Protein AF-A0A2N5PI22-F1 (afdb_monomer_lite)

Radius of gyration: 31.04 Å; chains: 1; bounding box: 51×63×86 Å

pLDDT: mean 74.06, std 16.03, range [37.84, 93.69]

Foldseek 3Di:
DDDDDDDDDPPPCQDPVNVVVCCVVPNQWDADPPPRDIDRLPDQADPPPRHGRPNDDDVPVVVVVVVVVVVVVVVVVVVVVVVVVVVVVVVVVVVVVVVVCVVVVD

Organism: Mediterraneibacter gnavus (NCBI:txid33038)

Secondary structure (DSSP, 8-state):
---------------HHHHHHHHHHTSSEEE-TTT--EEETT-SB-TTT-PBP---SHHHHHHHHHHHHHHHHHHHHHHHHHHHHHHHHHHHHHHHHHHHHHHH--

Sequence (106 aa):
MSNIGHEGNDGTTMTQEERNEYLLKYENFIHCARCKNLIHSSNKYCQYCGCPNEKETFDMEFHDLELMILDAEKEAKKSERLANFSLGFSMFVLLFKIFVELVIKK

Structure (mmCIF, N/CA/C/O backbone):
data_AF-A0A2N5PI22-F1
#
_entry.id   AF-A0A2N5PI22-F1
#
loop_
_atom_site.group_PDB
_atom_site.id
_atom_site.type_symbol
_atom_site.label_atom_id
_atom_site.label_alt_id
_atom_site.label_comp_id
_atom_site.label_asym_id
_atom_site.label_entity_id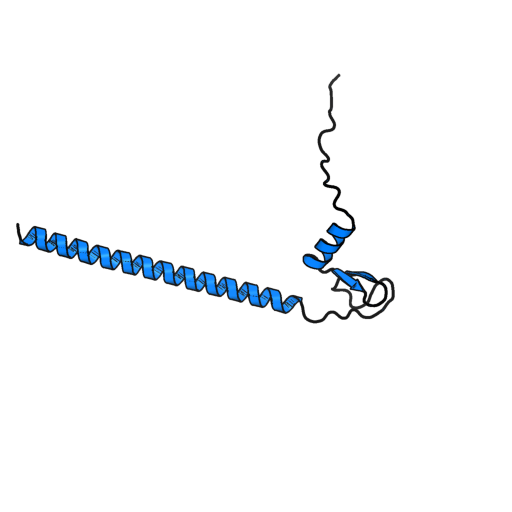
_atom_site.label_seq_id
_atom_site.pdbx_PDB_ins_code
_atom_site.Cartn_x
_atom_site.Cartn_y
_atom_site.Cartn_z
_atom_site.occupancy
_atom_site.B_iso_or_equiv
_atom_site.auth_seq_id
_atom_site.auth_comp_id
_atom_site.auth_asym_id
_atom_site.auth_atom_id
_atom_site.pdbx_PDB_model_num
ATOM 1 N N . MET A 1 1 ? 18.743 57.835 -9.589 1.00 38.38 1 MET A N 1
ATOM 2 C CA . MET A 1 1 ? 17.842 56.831 -10.196 1.00 38.38 1 MET A CA 1
ATOM 3 C C . MET A 1 1 ? 18.242 55.472 -9.657 1.00 38.38 1 MET A C 1
ATOM 5 O O . MET A 1 1 ? 19.429 55.237 -9.480 1.00 38.38 1 MET A O 1
ATOM 9 N N . SER A 1 2 ? 17.239 54.702 -9.252 1.00 39.56 2 SER A N 1
ATOM 10 C CA . SER A 1 2 ? 17.301 53.623 -8.266 1.00 39.56 2 SER A CA 1
ATOM 11 C C . SER A 1 2 ? 18.165 52.416 -8.631 1.00 39.56 2 SER A C 1
ATOM 13 O O . SER A 1 2 ? 18.242 52.014 -9.788 1.00 39.56 2 SER A O 1
ATOM 15 N N . ASN A 1 3 ? 18.729 51.824 -7.575 1.00 43.94 3 ASN A N 1
ATOM 16 C CA . ASN A 1 3 ? 19.253 50.464 -7.498 1.00 43.94 3 ASN A CA 1
ATOM 17 C C . ASN A 1 3 ? 18.228 49.435 -7.991 1.00 43.94 3 ASN A C 1
ATOM 19 O O . ASN A 1 3 ? 17.069 49.502 -7.585 1.00 43.94 3 ASN A O 1
ATOM 23 N N . ILE A 1 4 ? 18.681 48.435 -8.747 1.00 48.91 4 ILE A N 1
ATOM 24 C CA . ILE A 1 4 ? 18.036 47.119 -8.805 1.00 48.91 4 ILE A CA 1
ATOM 25 C C . ILE A 1 4 ? 19.157 46.090 -8.675 1.00 48.91 4 ILE A C 1
ATOM 27 O O . ILE A 1 4 ? 19.938 45.879 -9.601 1.00 48.91 4 ILE A O 1
ATOM 31 N N . GLY A 1 5 ? 19.275 45.531 -7.470 1.00 37.84 5 GLY A N 1
ATOM 32 C CA . GLY A 1 5 ? 20.083 44.351 -7.217 1.00 37.84 5 GLY A CA 1
ATOM 33 C C . GLY A 1 5 ? 19.483 43.159 -7.954 1.00 37.84 5 GLY A C 1
ATOM 34 O O . GLY A 1 5 ? 18.265 42.997 -7.997 1.00 37.84 5 GLY A O 1
ATOM 35 N N . HIS A 1 6 ? 20.347 42.344 -8.548 1.00 38.00 6 HIS A N 1
ATOM 36 C CA . HIS A 1 6 ? 19.957 41.037 -9.048 1.00 38.00 6 HIS A CA 1
ATOM 37 C C . HIS A 1 6 ? 20.137 40.046 -7.895 1.00 38.00 6 HIS A C 1
ATOM 39 O O . HIS A 1 6 ? 21.217 39.500 -7.684 1.00 38.00 6 HIS A O 1
ATOM 45 N N . GLU A 1 7 ? 19.085 39.898 -7.094 1.00 42.56 7 GLU A N 1
ATOM 46 C CA . GLU A 1 7 ? 18.936 38.776 -6.172 1.00 42.56 7 GLU A CA 1
ATOM 47 C C . GLU A 1 7 ? 18.647 37.492 -6.964 1.00 42.56 7 GLU A C 1
ATOM 49 O O . GLU A 1 7 ? 17.950 37.519 -7.980 1.00 42.56 7 GLU A O 1
ATOM 54 N N . GLY A 1 8 ? 19.185 36.380 -6.459 1.00 44.03 8 GLY A N 1
ATOM 55 C CA . GLY A 1 8 ? 18.610 35.045 -6.596 1.00 44.03 8 GLY A CA 1
ATOM 56 C C . GLY A 1 8 ? 18.806 34.337 -7.933 1.00 44.03 8 GLY A C 1
ATOM 57 O O . GLY A 1 8 ? 17.924 34.345 -8.786 1.00 44.03 8 GLY A O 1
ATOM 58 N N . ASN A 1 9 ? 19.890 33.574 -8.049 1.00 41.91 9 ASN A N 1
ATOM 59 C CA . ASN A 1 9 ? 19.757 32.229 -8.601 1.00 41.91 9 ASN A CA 1
ATOM 60 C C . ASN A 1 9 ? 20.753 31.311 -7.904 1.00 41.91 9 ASN A C 1
ATOM 62 O O . ASN A 1 9 ? 21.812 30.974 -8.436 1.00 41.91 9 ASN A O 1
ATOM 66 N N . ASP A 1 10 ? 20.368 30.897 -6.705 1.00 48.03 10 ASP A N 1
ATOM 67 C CA . ASP A 1 10 ? 20.945 29.777 -5.977 1.00 48.03 10 ASP A CA 1
ATOM 68 C C . ASP A 1 10 ? 20.457 28.493 -6.664 1.00 48.03 10 ASP A C 1
ATOM 70 O O . ASP A 1 10 ? 19.778 27.645 -6.088 1.00 48.03 10 ASP A O 1
ATOM 74 N N . GLY A 1 11 ? 20.740 28.376 -7.959 1.00 45.84 11 GLY A N 1
ATOM 75 C CA . GLY A 1 11 ? 20.590 27.137 -8.681 1.00 45.84 11 GLY A CA 1
ATOM 76 C C . GLY A 1 11 ? 21.670 26.226 -8.143 1.00 45.84 11 GLY A C 1
ATOM 77 O O . GLY A 1 11 ? 22.813 26.316 -8.578 1.00 45.84 11 GLY A O 1
ATOM 78 N N . THR A 1 12 ? 21.328 25.384 -7.168 1.00 52.31 12 THR A N 1
ATOM 79 C CA . THR A 1 12 ? 22.117 24.199 -6.842 1.00 52.31 12 THR A CA 1
ATOM 80 C C . THR A 1 12 ? 22.424 23.513 -8.167 1.00 52.31 12 THR A C 1
ATOM 82 O O . THR A 1 12 ? 21.527 22.967 -8.813 1.00 52.31 12 THR A O 1
ATOM 85 N N . THR A 1 13 ? 23.666 23.633 -8.635 1.00 54.00 13 THR A N 1
ATOM 86 C CA . THR A 1 13 ? 24.114 23.050 -9.896 1.00 54.00 13 THR A CA 1
ATOM 87 C C . THR A 1 13 ? 24.201 21.545 -9.683 1.00 54.00 13 THR A C 1
ATOM 89 O O . THR A 1 13 ? 25.274 21.010 -9.434 1.00 54.00 13 THR A O 1
ATOM 92 N N . MET A 1 14 ? 23.051 20.869 -9.708 1.00 57.75 14 MET A N 1
ATOM 93 C CA . MET A 1 14 ? 22.980 19.414 -9.695 1.00 57.75 14 MET A CA 1
ATOM 94 C C . MET A 1 14 ? 23.818 18.913 -10.863 1.00 57.75 14 MET A C 1
ATOM 96 O O . MET A 1 14 ? 23.625 19.341 -12.010 1.00 57.75 14 MET A O 1
ATOM 100 N N . THR A 1 15 ? 24.771 18.040 -10.568 1.00 66.94 15 THR A N 1
ATOM 101 C CA . THR A 1 15 ? 25.624 17.455 -11.594 1.00 66.94 15 THR A CA 1
ATOM 102 C C . THR A 1 15 ? 24.766 16.622 -12.550 1.00 66.94 15 THR A C 1
ATOM 104 O O . THR A 1 15 ? 23.677 16.144 -12.218 1.00 66.94 15 THR A O 1
ATOM 107 N N . GLN A 1 16 ? 25.223 16.469 -13.793 1.00 67.31 16 GLN A N 1
ATOM 108 C CA . GLN A 1 16 ? 24.480 15.707 -14.800 1.00 67.31 16 GLN A CA 1
ATOM 109 C C . GLN A 1 16 ? 24.283 14.240 -14.378 1.00 67.31 16 GLN A C 1
ATOM 111 O O . GLN A 1 16 ? 23.292 13.623 -14.759 1.00 67.31 16 GLN A O 1
ATOM 116 N N . GLU A 1 17 ? 25.184 13.714 -13.549 1.00 67.06 17 GLU A N 1
ATOM 117 C CA . GLU A 1 17 ? 25.120 12.373 -12.966 1.00 67.06 17 GLU A CA 1
ATOM 118 C C . GLU A 1 17 ? 23.999 12.256 -11.926 1.00 67.06 17 GLU A C 1
ATOM 120 O O . GLU A 1 17 ? 23.148 11.379 -12.061 1.00 67.06 17 GLU A O 1
ATOM 125 N N . GLU A 1 18 ? 23.904 13.194 -10.977 1.00 64.31 18 GLU A N 1
ATOM 126 C CA . GLU A 1 18 ? 22.836 13.208 -9.961 1.00 64.31 18 GLU A CA 1
ATOM 127 C C . GLU A 1 18 ? 21.444 13.381 -10.589 1.00 64.31 18 GLU A C 1
ATOM 129 O O . GLU A 1 18 ? 20.464 12.773 -10.151 1.00 64.31 18 GLU A O 1
ATOM 134 N N . ARG A 1 19 ? 21.344 14.175 -11.664 1.00 67.44 19 ARG A N 1
ATOM 135 C CA . ARG A 1 19 ? 20.097 14.308 -12.433 1.00 67.44 19 ARG A CA 1
ATOM 136 C C . ARG A 1 19 ? 19.701 12.988 -13.093 1.00 67.44 19 ARG A C 1
ATOM 138 O O . ARG A 1 19 ? 18.526 12.631 -13.072 1.00 67.44 19 ARG A O 1
ATOM 145 N N . ASN A 1 20 ? 20.656 12.280 -13.691 1.00 66.69 20 ASN A N 1
ATOM 146 C CA . ASN A 1 20 ? 20.389 11.005 -14.353 1.00 66.69 20 ASN A CA 1
ATOM 147 C C . ASN A 1 20 ? 19.974 9.933 -13.341 1.00 66.69 20 ASN A C 1
ATOM 149 O O . ASN A 1 20 ? 19.053 9.173 -13.617 1.00 66.69 20 ASN A O 1
ATOM 153 N N . GLU A 1 21 ? 20.592 9.909 -12.160 1.00 66.38 21 GLU A N 1
ATOM 154 C CA . GLU A 1 21 ? 20.219 8.991 -11.081 1.00 66.38 21 GLU A CA 1
ATOM 155 C C . GLU A 1 21 ? 18.790 9.250 -10.579 1.00 66.38 21 GLU A C 1
ATOM 157 O O . GLU A 1 21 ? 18.003 8.314 -10.429 1.00 66.38 21 GLU A O 1
ATOM 162 N N . TYR A 1 22 ? 18.406 10.518 -10.407 1.00 64.25 22 TYR A N 1
ATOM 163 C CA . TYR A 1 22 ? 17.034 10.882 -10.050 1.00 64.25 22 TYR A CA 1
ATOM 164 C C . TYR A 1 22 ? 16.025 10.492 -11.141 1.00 64.25 22 TYR A C 1
ATOM 166 O O . TYR A 1 22 ? 14.982 9.916 -10.835 1.00 64.25 22 TYR A O 1
ATOM 174 N N . LEU A 1 23 ? 16.343 10.744 -12.416 1.00 64.50 23 LEU A N 1
ATOM 175 C CA . LEU A 1 23 ? 15.482 10.385 -13.549 1.00 64.50 23 LEU A CA 1
ATOM 176 C C . LEU A 1 23 ? 15.338 8.873 -13.743 1.00 64.50 23 LEU A C 1
ATOM 178 O O . LEU A 1 23 ? 14.315 8.451 -14.257 1.00 64.50 23 LEU A O 1
ATOM 182 N N . LEU A 1 24 ? 16.325 8.069 -13.342 1.00 62.44 24 LEU A N 1
ATOM 183 C CA . LEU A 1 24 ? 16.225 6.603 -13.329 1.00 62.44 24 LEU A CA 1
ATOM 184 C C . LEU A 1 24 ? 15.376 6.083 -12.160 1.00 62.44 24 LEU A C 1
ATOM 186 O O . LEU A 1 24 ? 14.833 4.985 -12.240 1.00 62.44 24 LEU A O 1
ATOM 190 N N . LYS A 1 25 ? 15.308 6.842 -11.059 1.00 58.88 25 LYS A N 1
ATOM 191 C CA . LYS A 1 25 ? 14.677 6.422 -9.801 1.00 58.88 25 LYS A CA 1
ATOM 192 C C . LYS A 1 25 ? 13.238 6.915 -9.639 1.00 58.88 25 LYS A C 1
ATOM 194 O O . LYS A 1 25 ? 12.448 6.240 -8.988 1.00 58.88 25 LYS A O 1
ATOM 199 N N . TYR A 1 26 ? 12.908 8.078 -10.199 1.00 57.69 26 TYR A N 1
ATOM 200 C CA . TYR A 1 26 ? 11.612 8.742 -10.007 1.00 57.69 26 TYR A CA 1
ATOM 201 C C . TYR A 1 26 ? 10.876 9.055 -11.303 1.00 57.69 26 TYR A C 1
ATOM 203 O O . TYR A 1 26 ? 9.655 9.193 -11.286 1.00 57.69 26 TYR A O 1
ATOM 211 N N . GLU A 1 27 ? 11.586 9.142 -12.426 1.00 63.91 27 GLU A N 1
ATOM 212 C CA . GLU A 1 27 ? 10.948 9.281 -13.724 1.00 63.91 27 GLU A CA 1
ATOM 213 C C . GLU A 1 27 ? 11.088 7.995 -14.529 1.00 63.91 27 GLU A C 1
ATOM 215 O O . GLU A 1 27 ? 11.925 7.132 -14.292 1.00 63.91 27 GLU A O 1
ATOM 220 N N . ASN A 1 28 ? 10.197 7.828 -15.490 1.00 76.06 28 ASN A N 1
ATOM 221 C CA . ASN A 1 28 ? 10.107 6.633 -16.303 1.00 76.06 28 ASN A CA 1
ATOM 222 C C . ASN A 1 28 ? 11.235 6.594 -17.355 1.00 76.06 28 ASN A C 1
ATOM 224 O O . ASN A 1 28 ? 10.952 6.417 -18.535 1.00 76.06 28 ASN A O 1
ATOM 228 N N . PHE A 1 29 ? 12.502 6.773 -16.980 1.00 81.25 29 PHE A N 1
ATOM 229 C CA . PHE A 1 29 ? 13.658 6.706 -17.878 1.00 81.25 29 PHE A CA 1
ATOM 230 C C . PHE A 1 29 ? 14.539 5.505 -17.554 1.00 81.25 29 PHE A C 1
ATOM 232 O O . PHE A 1 29 ? 14.659 5.080 -16.415 1.00 81.25 29 PHE A O 1
ATOM 239 N N . ILE A 1 30 ? 15.154 4.941 -18.586 1.00 84.12 30 ILE A N 1
ATOM 240 C CA . ILE A 1 30 ? 16.048 3.788 -18.492 1.00 84.12 30 ILE A CA 1
ATOM 241 C C . ILE A 1 30 ? 17.226 3.967 -19.452 1.00 84.12 30 ILE A C 1
ATOM 243 O O . ILE A 1 30 ? 17.146 4.717 -20.428 1.00 84.12 30 ILE A O 1
ATOM 247 N N . HIS A 1 31 ? 18.309 3.228 -19.234 1.00 85.00 31 HIS A N 1
ATOM 248 C CA . HIS A 1 31 ? 19.400 3.159 -20.202 1.00 85.00 31 HIS A CA 1
ATOM 249 C C . HIS A 1 31 ? 19.148 2.071 -21.242 1.00 85.00 31 HIS A C 1
ATOM 251 O O . HIS A 1 31 ? 18.837 0.929 -20.912 1.00 85.00 31 HIS A O 1
ATOM 257 N N . CYS A 1 32 ? 19.359 2.397 -22.517 1.00 87.38 32 CYS A N 1
ATOM 258 C CA . CYS A 1 32 ? 19.348 1.390 -23.569 1.00 87.38 32 CYS A CA 1
ATOM 259 C C . CYS A 1 32 ? 20.444 0.342 -23.315 1.00 87.38 32 CYS A C 1
ATOM 261 O O . CYS A 1 32 ? 21.624 0.689 -23.226 1.00 87.38 32 CYS A O 1
ATOM 263 N N . ALA A 1 33 ? 20.079 -0.942 -23.289 1.00 85.00 33 ALA A N 1
ATOM 264 C CA . ALA A 1 33 ? 21.018 -2.041 -23.061 1.00 85.00 33 ALA A CA 1
ATOM 265 C C . ALA A 1 33 ? 22.216 -2.020 -24.0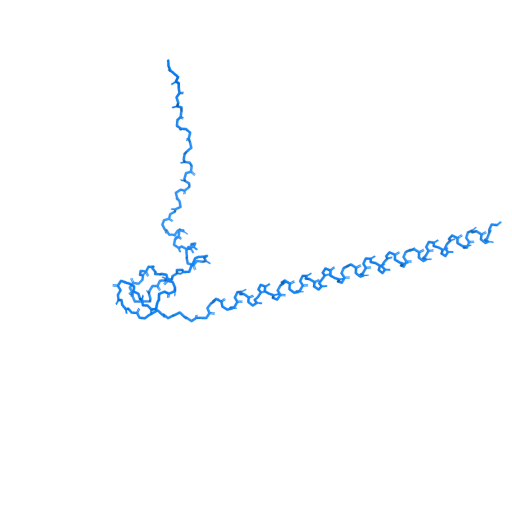31 1.00 85.00 33 ALA A C 1
ATOM 267 O O . ALA A 1 33 ? 23.349 -2.272 -23.606 1.00 85.00 33 ALA A O 1
ATOM 268 N N . ARG A 1 34 ? 21.977 -1.640 -25.298 1.00 89.00 34 ARG A N 1
ATOM 269 C CA . ARG A 1 34 ? 22.983 -1.603 -26.369 1.00 89.00 34 ARG A CA 1
ATOM 270 C C . ARG A 1 34 ? 23.834 -0.336 -26.374 1.00 89.00 34 ARG A C 1
ATOM 272 O O . ARG A 1 34 ? 25.052 -0.433 -26.314 1.00 89.00 34 ARG A O 1
ATOM 279 N N . CYS A 1 35 ? 23.217 0.839 -26.504 1.00 90.56 35 CYS A N 1
ATOM 280 C CA . CYS A 1 35 ? 23.956 2.088 -26.734 1.00 90.56 35 CYS A CA 1
ATOM 281 C C . CYS A 1 35 ? 24.132 2.950 -25.480 1.00 90.56 35 CYS A C 1
ATOM 283 O O . CYS A 1 35 ? 24.708 4.026 -25.573 1.00 90.56 35 CYS A O 1
ATOM 285 N N . LYS A 1 36 ? 23.604 2.511 -24.329 1.00 87.00 36 LYS A N 1
ATOM 286 C CA . LYS A 1 36 ? 23.675 3.186 -23.021 1.00 87.00 36 LYS A CA 1
ATOM 287 C C . LYS A 1 36 ? 23.070 4.593 -22.957 1.00 87.00 36 LYS A C 1
ATOM 289 O O . LYS A 1 36 ? 23.048 5.190 -21.886 1.00 87.00 36 LYS A O 1
ATOM 294 N N . ASN A 1 37 ? 22.494 5.097 -24.046 1.00 87.25 37 ASN A N 1
ATOM 295 C CA . ASN A 1 37 ? 21.749 6.353 -24.031 1.00 87.25 37 ASN A CA 1
ATOM 296 C C . ASN A 1 37 ? 20.497 6.236 -23.159 1.00 87.25 37 ASN A C 1
ATOM 298 O O . ASN A 1 37 ? 19.838 5.190 -23.144 1.00 87.25 37 ASN A O 1
ATOM 302 N N . LEU A 1 38 ? 20.179 7.327 -22.466 1.00 86.50 38 LEU A N 1
ATOM 303 C CA . LEU A 1 38 ? 18.972 7.463 -21.662 1.00 86.50 38 LEU A CA 1
ATOM 304 C C . LEU A 1 38 ? 17.754 7.571 -22.588 1.00 86.50 38 LEU A C 1
ATOM 306 O O . LEU A 1 38 ? 17.737 8.383 -23.512 1.00 86.50 38 LEU A O 1
ATOM 310 N N . ILE A 1 39 ? 16.746 6.736 -22.363 1.00 87.38 39 ILE A N 1
ATOM 311 C CA . ILE A 1 39 ? 15.496 6.709 -23.127 1.00 87.38 39 ILE A CA 1
ATOM 312 C C . ILE A 1 39 ? 14.311 6.619 -22.170 1.00 87.38 39 ILE A C 1
ATOM 314 O O . ILE A 1 39 ? 14.418 6.037 -21.095 1.00 87.38 39 ILE A O 1
ATOM 318 N N . HIS A 1 40 ? 13.155 7.156 -22.561 1.00 84.69 40 HIS A N 1
ATOM 319 C CA . HIS A 1 40 ? 11.940 6.960 -21.772 1.00 84.69 40 HIS A CA 1
ATOM 320 C C . HIS A 1 40 ? 11.481 5.502 -21.886 1.00 84.69 40 HIS A C 1
ATOM 322 O O . HIS A 1 40 ? 11.389 4.943 -22.981 1.00 84.69 40 HIS A O 1
ATOM 328 N N . SER A 1 41 ? 11.164 4.912 -20.745 1.00 80.38 41 SER A N 1
ATOM 329 C CA . SER A 1 41 ? 10.772 3.530 -20.532 1.00 80.38 41 SER A CA 1
ATOM 330 C C . SER A 1 41 ? 9.479 3.140 -21.279 1.00 80.38 41 SER A C 1
ATOM 332 O O . SER A 1 41 ? 9.303 1.972 -21.601 1.00 80.38 41 SER A O 1
ATOM 334 N N . SER A 1 42 ? 8.602 4.090 -21.635 1.00 80.88 42 SER A N 1
ATOM 335 C CA . SER A 1 42 ? 7.401 3.860 -22.457 1.00 80.88 42 SER A CA 1
ATOM 336 C C . SER A 1 42 ? 7.718 3.596 -23.934 1.00 80.88 42 SER A C 1
ATOM 338 O O . SER A 1 42 ? 6.887 3.045 -24.660 1.00 80.88 42 SER A O 1
ATOM 340 N N . ASN A 1 43 ? 8.917 3.967 -24.401 1.00 82.81 43 ASN A N 1
ATOM 341 C CA . ASN A 1 43 ? 9.329 3.697 -25.770 1.00 82.81 43 ASN A CA 1
ATOM 342 C C . ASN A 1 43 ? 9.614 2.206 -25.943 1.00 82.81 43 ASN A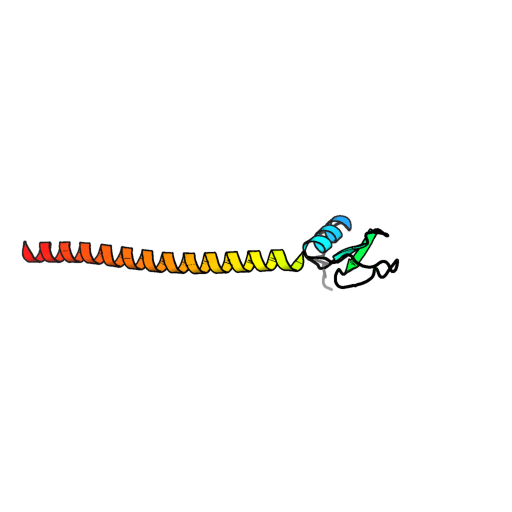 C 1
ATOM 344 O O . ASN A 1 43 ? 10.493 1.659 -25.280 1.00 82.81 43 ASN A O 1
ATOM 348 N N . LYS A 1 44 ? 8.935 1.572 -26.904 1.00 85.06 44 LYS A N 1
ATOM 349 C CA . LYS A 1 44 ? 9.172 0.164 -27.272 1.00 85.06 44 LYS A CA 1
ATOM 350 C C . LYS A 1 44 ? 10.543 -0.075 -27.909 1.00 85.06 44 LYS A C 1
ATOM 352 O O . LYS A 1 44 ? 11.036 -1.195 -27.878 1.00 85.06 44 LYS A O 1
ATOM 357 N N . TYR A 1 45 ? 11.146 0.964 -28.487 1.00 88.38 45 TYR A N 1
ATOM 358 C CA . TYR A 1 45 ? 12.449 0.905 -29.146 1.00 88.38 45 TYR A CA 1
ATOM 359 C C . TYR A 1 45 ? 13.303 2.107 -28.747 1.00 88.38 45 TYR A C 1
ATOM 361 O O . TYR A 1 45 ? 12.796 3.212 -28.549 1.00 88.38 45 TYR A O 1
ATOM 369 N N . CYS A 1 46 ? 14.615 1.908 -28.663 1.00 90.62 46 CYS A N 1
ATOM 370 C CA . CYS A 1 46 ? 15.566 2.987 -28.451 1.00 90.62 46 CYS A CA 1
ATOM 371 C C . CYS A 1 46 ? 15.564 3.948 -29.648 1.00 90.62 46 CYS A C 1
ATOM 373 O O . CYS A 1 46 ? 15.853 3.539 -30.771 1.00 90.62 46 CYS A O 1
ATOM 375 N N . GLN A 1 47 ? 15.335 5.238 -29.398 1.00 89.12 47 GLN A N 1
ATOM 376 C CA . GLN A 1 47 ? 15.305 6.275 -30.439 1.00 89.12 47 GLN A CA 1
ATOM 377 C C . GLN A 1 47 ? 16.671 6.500 -31.116 1.00 89.12 47 GLN A C 1
ATOM 379 O O . GLN A 1 47 ? 16.730 7.025 -32.222 1.00 89.12 47 GLN A O 1
ATOM 384 N N . TYR A 1 48 ? 17.765 6.082 -30.472 1.00 91.25 48 TYR A N 1
ATOM 385 C CA . TYR A 1 48 ? 19.127 6.278 -30.976 1.00 91.25 48 TYR A CA 1
ATOM 386 C C . TYR A 1 48 ? 19.644 5.102 -31.809 1.00 91.25 48 TYR A C 1
ATOM 388 O O . TYR A 1 48 ? 20.330 5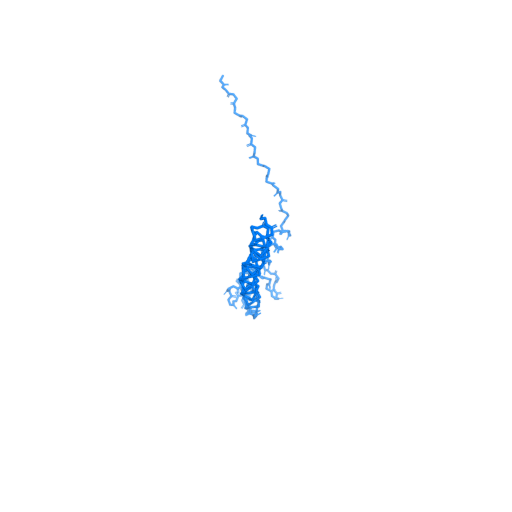.312 -32.802 1.00 91.25 48 TYR A O 1
ATOM 396 N N . CYS A 1 49 ? 19.359 3.861 -31.397 1.00 92.19 49 CYS A N 1
ATOM 397 C CA . CYS A 1 49 ? 19.919 2.664 -32.040 1.00 92.19 49 CYS A CA 1
ATOM 398 C C . CYS A 1 49 ? 18.874 1.679 -32.585 1.00 92.19 49 CYS A C 1
ATOM 400 O O . CYS A 1 49 ? 19.250 0.682 -33.198 1.00 92.19 49 CYS A O 1
ATOM 402 N N . GLY A 1 50 ? 17.582 1.921 -32.345 1.00 88.31 50 GLY A N 1
ATOM 403 C CA . GLY A 1 50 ? 16.478 1.098 -32.844 1.00 88.31 50 GLY A CA 1
ATOM 404 C C . GLY A 1 50 ? 16.287 -0.253 -32.145 1.00 88.31 50 GLY A C 1
ATOM 405 O O . GLY A 1 50 ? 15.389 -1.000 -32.521 1.00 88.31 50 GLY A O 1
ATOM 406 N N . CYS A 1 51 ? 17.095 -0.598 -31.137 1.00 88.12 51 CYS A N 1
ATOM 407 C CA . CYS A 1 51 ? 16.925 -1.855 -30.403 1.00 88.12 51 CYS A CA 1
ATOM 408 C C . CYS A 1 51 ? 15.651 -1.856 -29.547 1.00 88.12 51 CYS A C 1
ATOM 410 O O . CYS A 1 51 ? 15.289 -0.800 -29.021 1.00 88.12 51 CYS A O 1
ATOM 412 N N . PRO A 1 52 ? 14.989 -3.018 -29.390 1.00 84.81 52 PRO A N 1
ATOM 413 C CA . PRO A 1 52 ? 13.819 -3.137 -28.535 1.00 84.81 52 PRO A CA 1
ATOM 414 C C . PRO A 1 52 ? 14.179 -2.811 -27.087 1.00 84.81 52 PRO A C 1
ATOM 416 O O . PRO A 1 52 ? 15.295 -3.061 -26.631 1.00 84.81 52 PRO A O 1
ATOM 419 N N . ASN A 1 53 ? 13.225 -2.210 -26.395 1.00 81.88 53 ASN A N 1
ATOM 420 C CA . ASN A 1 53 ? 13.319 -1.923 -24.981 1.00 81.88 53 ASN A CA 1
ATOM 421 C C . ASN A 1 53 ? 12.763 -3.112 -24.184 1.00 81.88 53 ASN A C 1
ATOM 423 O O . ASN A 1 53 ? 11.602 -3.485 -24.349 1.00 81.88 53 ASN A O 1
ATOM 427 N N . GLU A 1 54 ? 13.599 -3.691 -23.329 1.00 69.88 54 GLU A N 1
ATOM 428 C CA . GLU A 1 54 ? 13.290 -4.797 -22.422 1.00 69.88 54 GLU A CA 1
ATOM 429 C C . GLU A 1 54 ? 12.530 -4.244 -21.206 1.00 69.88 54 GLU A C 1
ATOM 431 O O . GLU A 1 54 ? 13.064 -4.146 -20.104 1.00 69.88 54 GLU A O 1
ATOM 436 N N . LYS A 1 55 ? 11.301 -3.762 -21.419 1.00 63.97 55 LYS A N 1
ATOM 437 C CA . LYS A 1 55 ? 10.503 -3.166 -20.344 1.00 63.97 55 LYS A CA 1
ATOM 438 C C . LYS A 1 55 ? 9.621 -4.234 -19.711 1.00 63.97 55 LYS A C 1
ATOM 440 O O . LYS A 1 55 ? 8.450 -4.352 -20.061 1.00 63.97 55 LYS A O 1
ATOM 445 N N . GLU A 1 56 ? 10.176 -5.004 -18.785 1.00 53.69 56 GLU A N 1
ATOM 446 C CA . GLU A 1 56 ? 9.377 -5.910 -17.962 1.00 53.69 56 GLU A CA 1
ATOM 447 C C . GLU A 1 56 ? 9.411 -5.496 -16.476 1.00 53.69 56 GLU A C 1
ATOM 449 O O . GLU A 1 56 ? 10.459 -5.275 -15.874 1.00 53.69 56 GLU A O 1
ATOM 454 N N . THR A 1 57 ? 8.194 -5.346 -15.935 1.00 49.28 57 THR A N 1
ATOM 455 C CA . THR A 1 57 ? 7.751 -5.683 -14.564 1.00 49.28 57 THR A CA 1
ATOM 456 C C . THR A 1 57 ? 7.969 -4.761 -13.358 1.00 49.28 57 THR A C 1
ATOM 458 O O . THR A 1 57 ? 7.409 -5.080 -12.317 1.00 49.28 57 THR A O 1
ATOM 461 N N . PHE A 1 58 ? 8.640 -3.608 -13.431 1.00 52.03 58 PHE A N 1
ATOM 462 C CA . PHE A 1 58 ? 8.853 -2.814 -12.196 1.00 52.03 58 PHE A CA 1
ATOM 463 C C . PHE A 1 58 ? 7.665 -1.951 -11.726 1.00 52.03 58 PHE A C 1
ATOM 465 O O . PHE A 1 58 ? 7.567 -1.651 -10.539 1.00 52.03 58 PHE A O 1
ATOM 472 N N . ASP A 1 59 ? 6.728 -1.596 -12.609 1.00 50.53 59 ASP A N 1
ATOM 473 C CA . ASP A 1 59 ? 5.624 -0.683 -12.256 1.00 50.53 59 ASP A CA 1
ATOM 474 C C . ASP A 1 59 ? 4.511 -1.370 -11.422 1.00 50.53 59 ASP A C 1
ATOM 476 O O . ASP A 1 59 ? 3.673 -0.693 -10.830 1.00 50.53 59 ASP A O 1
ATOM 480 N N . MET A 1 60 ? 4.497 -2.709 -11.349 1.00 52.09 60 MET A N 1
ATOM 481 C CA . MET A 1 60 ? 3.449 -3.478 -10.656 1.00 52.09 60 MET A CA 1
ATOM 482 C C . MET A 1 60 ? 3.782 -3.742 -9.173 1.00 52.09 60 MET A C 1
ATOM 484 O O . MET A 1 60 ? 2.894 -3.676 -8.330 1.00 52.09 60 MET A O 1
ATOM 488 N N . GLU A 1 61 ? 5.058 -3.955 -8.828 1.00 56.94 61 GLU A N 1
ATOM 489 C CA . GLU A 1 61 ? 5.481 -4.290 -7.453 1.00 56.94 61 GLU A CA 1
ATOM 490 C C . GLU A 1 61 ? 5.348 -3.122 -6.464 1.00 56.94 61 GLU A C 1
ATOM 492 O O . GLU A 1 61 ? 5.019 -3.332 -5.295 1.00 56.94 61 GLU A O 1
ATOM 497 N N . PHE A 1 62 ? 5.584 -1.884 -6.910 1.00 60.09 62 PHE A N 1
ATOM 498 C CA . PHE A 1 62 ? 5.535 -0.722 -6.016 1.00 60.09 62 PHE A CA 1
ATOM 499 C C . PHE A 1 62 ? 4.094 -0.348 -5.632 1.00 60.09 62 PHE A C 1
ATOM 501 O O . PHE A 1 62 ? 3.823 -0.016 -4.479 1.00 60.09 62 PHE A O 1
ATOM 508 N N . HIS A 1 63 ? 3.157 -0.471 -6.577 1.00 63.75 63 HIS A N 1
ATOM 509 C CA . HIS A 1 63 ? 1.749 -0.145 -6.356 1.00 63.75 63 HIS A CA 1
ATOM 510 C C . HIS A 1 63 ? 1.049 -1.170 -5.444 1.00 63.75 63 HIS A C 1
ATOM 512 O O . HIS A 1 63 ? 0.213 -0.797 -4.619 1.00 63.75 63 HIS A O 1
ATOM 518 N N . ASP A 1 64 ? 1.416 -2.452 -5.542 1.00 66.75 64 ASP A N 1
ATOM 519 C CA . ASP A 1 64 ? 0.873 -3.506 -4.675 1.00 66.75 64 ASP A CA 1
ATOM 520 C C . ASP A 1 64 ? 1.335 -3.350 -3.215 1.00 66.75 64 ASP A C 1
ATOM 522 O O . ASP A 1 64 ? 0.547 -3.548 -2.284 1.00 66.75 64 ASP A O 1
ATOM 526 N N . LEU A 1 65 ? 2.590 -2.934 -2.994 1.00 74.81 65 LEU A N 1
ATOM 527 C CA . LEU A 1 65 ? 3.113 -2.675 -1.650 1.00 74.81 65 LEU A CA 1
ATOM 528 C C . LEU A 1 65 ? 2.449 -1.449 -1.001 1.00 74.81 65 LEU A C 1
ATOM 530 O O . LEU A 1 65 ? 2.107 -1.488 0.182 1.00 74.81 65 LEU A O 1
ATOM 534 N N . GLU A 1 66 ? 2.232 -0.377 -1.768 1.00 77.50 66 GLU A N 1
ATOM 535 C CA . GLU A 1 66 ? 1.599 0.854 -1.279 1.00 77.50 66 GLU A CA 1
ATOM 536 C C . GLU A 1 66 ? 0.129 0.627 -0.876 1.00 77.50 66 GLU A C 1
ATOM 538 O O . GLU A 1 66 ? -0.305 1.078 0.188 1.00 77.50 66 GLU A O 1
ATOM 543 N N . LEU A 1 67 ? -0.616 -0.163 -1.659 1.00 78.69 67 LEU A N 1
ATOM 544 C CA . LEU A 1 67 ? -1.978 -0.604 -1.326 1.00 78.69 67 LEU A CA 1
ATOM 545 C C . LEU A 1 67 ? -2.032 -1.416 -0.025 1.00 78.69 67 LEU A C 1
ATOM 547 O O . LEU A 1 67 ? -2.883 -1.160 0.828 1.00 78.69 67 LEU A O 1
ATOM 551 N N . MET A 1 68 ? -1.110 -2.367 0.155 1.00 77.88 68 MET A N 1
ATOM 552 C CA . MET A 1 68 ? -1.081 -3.211 1.351 1.00 77.88 68 MET A CA 1
ATOM 553 C C . MET A 1 68 ? -0.762 -2.404 2.621 1.00 77.88 68 MET A C 1
ATOM 555 O O . MET A 1 68 ? -1.346 -2.662 3.677 1.00 77.88 68 MET A O 1
ATOM 559 N N . ILE A 1 69 ? 0.124 -1.405 2.530 1.00 84.75 69 ILE A N 1
ATOM 560 C CA . ILE A 1 69 ? 0.442 -0.508 3.652 1.00 84.75 69 ILE A CA 1
ATOM 561 C C . ILE A 1 69 ? -0.779 0.348 4.022 1.00 84.75 69 ILE A C 1
ATOM 563 O O . ILE A 1 69 ? -1.126 0.431 5.201 1.00 84.75 69 ILE A O 1
ATOM 567 N N . LEU A 1 70 ? -1.476 0.925 3.036 1.00 78.62 70 LEU A N 1
ATOM 568 C CA . LEU A 1 70 ? -2.687 1.724 3.269 1.00 78.62 70 LEU A CA 1
ATOM 569 C C . LEU A 1 70 ? -3.807 0.918 3.944 1.00 78.62 70 LEU A C 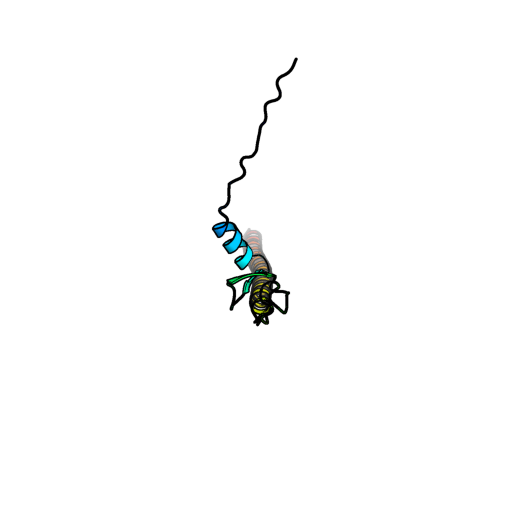1
ATOM 571 O O . LEU A 1 70 ? -4.468 1.421 4.860 1.00 78.62 70 LEU A O 1
ATOM 575 N N . ASP A 1 71 ? -4.010 -0.335 3.533 1.00 82.00 71 ASP A N 1
ATOM 576 C CA . ASP A 1 71 ? -4.998 -1.218 4.158 1.00 82.00 71 ASP A CA 1
ATOM 577 C C . ASP A 1 71 ? -4.605 -1.584 5.599 1.00 82.00 71 ASP A C 1
ATOM 579 O O . ASP A 1 71 ? -5.448 -1.539 6.502 1.00 82.00 71 ASP A O 1
ATOM 583 N N . ALA A 1 72 ? -3.321 -1.861 5.853 1.00 77.88 72 ALA A N 1
ATOM 584 C CA . ALA A 1 72 ? -2.821 -2.149 7.196 1.00 77.88 72 ALA A CA 1
ATOM 585 C C . ALA A 1 72 ? -2.987 -0.952 8.153 1.00 77.88 72 ALA A C 1
ATOM 587 O O . ALA A 1 72 ? -3.448 -1.119 9.286 1.00 77.88 72 ALA A O 1
ATOM 588 N N . GLU A 1 73 ? -2.676 0.269 7.704 1.00 83.69 73 GLU A N 1
ATOM 589 C CA . GLU A 1 73 ? -2.859 1.488 8.502 1.00 83.69 73 GLU A CA 1
ATOM 590 C C . GLU A 1 73 ? -4.334 1.766 8.812 1.00 83.69 73 GLU A C 1
ATOM 592 O O . GLU A 1 73 ? -4.688 2.176 9.925 1.00 83.69 73 GLU A O 1
ATOM 597 N N . LYS A 1 74 ? -5.223 1.516 7.846 1.00 80.88 74 LYS A N 1
ATOM 598 C CA . LYS A 1 74 ? -6.668 1.685 8.020 1.00 80.88 74 LYS A CA 1
ATOM 599 C C . LYS A 1 74 ? -7.230 0.721 9.067 1.00 80.88 74 LYS A C 1
ATOM 601 O O . LYS A 1 74 ? -8.020 1.146 9.918 1.00 80.88 74 LYS A O 1
ATOM 606 N N . GLU A 1 75 ? -6.815 -0.544 9.037 1.00 75.56 75 GLU A N 1
ATOM 607 C CA . GLU A 1 75 ? -7.210 -1.551 10.029 1.00 75.56 75 GLU A CA 1
ATOM 608 C C . GLU A 1 75 ? -6.642 -1.229 11.424 1.00 75.56 75 GLU A C 1
ATOM 610 O O . GLU A 1 75 ? -7.369 -1.294 12.423 1.00 75.56 75 GLU A O 1
ATOM 615 N N . ALA A 1 76 ? -5.388 -0.769 11.511 1.00 76.00 76 ALA A N 1
ATOM 616 C CA . ALA A 1 76 ? -4.776 -0.339 12.770 1.00 76.00 76 ALA A CA 1
ATOM 617 C C . ALA A 1 76 ? -5.515 0.856 13.400 1.00 76.00 76 ALA A C 1
ATOM 619 O O . ALA A 1 76 ? -5.832 0.860 14.589 1.00 76.00 76 ALA A O 1
ATOM 620 N N . LYS A 1 77 ? -5.891 1.853 12.594 1.00 75.75 77 LYS A N 1
ATOM 621 C CA . LYS A 1 77 ? -6.615 3.037 13.083 1.00 75.75 77 LYS A CA 1
ATOM 622 C C . LYS A 1 77 ? -8.033 2.708 13.558 1.00 75.75 77 LYS A C 1
ATOM 624 O O . LYS A 1 77 ? -8.583 3.391 14.425 1.00 75.75 77 LYS A O 1
ATOM 629 N N . LYS A 1 78 ? -8.651 1.667 12.994 1.00 77.56 78 LYS A N 1
ATOM 630 C CA . LYS A 1 78 ? -9.964 1.165 13.420 1.00 77.56 78 LYS A CA 1
ATOM 631 C C . LYS A 1 78 ? -9.872 0.419 14.752 1.00 77.56 78 LYS A C 1
ATOM 633 O O . LYS A 1 78 ? -10.724 0.639 15.616 1.00 77.56 78 LYS A O 1
ATOM 638 N N . SER A 1 79 ? -8.847 -0.414 14.936 1.00 70.44 79 SER A N 1
ATOM 639 C CA . SER A 1 79 ? -8.635 -1.154 16.185 1.00 70.44 79 SER A CA 1
ATOM 640 C C . SER A 1 79 ? -8.296 -0.224 17.354 1.00 70.44 79 SER A C 1
ATOM 642 O O . SER A 1 79 ? -8.851 -0.394 18.440 1.00 70.44 79 SER A O 1
ATOM 644 N N . GLU A 1 80 ? -7.509 0.829 17.114 1.00 77.50 80 GLU A N 1
ATOM 645 C CA . GLU A 1 80 ? -7.184 1.848 18.118 1.00 77.50 80 GLU A CA 1
ATOM 646 C C . GLU A 1 80 ? -8.445 2.552 18.644 1.00 77.50 80 GLU A C 1
ATOM 648 O O . GLU A 1 80 ? -8.647 2.680 19.851 1.00 77.50 80 GLU A O 1
ATOM 653 N N . ARG A 1 81 ? -9.360 2.950 17.750 1.00 75.88 81 ARG A N 1
ATOM 654 C CA . ARG A 1 81 ? -10.627 3.597 18.138 1.00 75.88 81 ARG A CA 1
ATOM 655 C C . ARG A 1 81 ? -11.511 2.687 18.990 1.00 75.88 81 ARG A C 1
ATOM 657 O O . ARG A 1 81 ? -12.118 3.159 19.949 1.00 75.88 81 ARG A O 1
ATOM 664 N N . LEU A 1 82 ? -11.577 1.397 18.658 1.00 75.88 82 LEU A N 1
ATOM 665 C CA . LEU A 1 82 ? -12.318 0.399 19.435 1.00 75.88 82 LEU A CA 1
ATOM 666 C C . LEU A 1 82 ? -11.685 0.157 20.810 1.00 75.88 82 LEU A C 1
ATOM 668 O O . LEU A 1 82 ? -12.405 0.101 21.807 1.00 75.88 82 LEU A O 1
ATOM 672 N N . ALA A 1 83 ? -10.356 0.064 20.878 1.00 81.69 83 ALA A N 1
ATOM 673 C CA . ALA A 1 83 ? -9.630 -0.095 22.133 1.00 81.69 83 ALA A CA 1
ATOM 674 C C . ALA A 1 83 ? -9.823 1.126 23.044 1.00 81.69 83 ALA A C 1
ATOM 676 O O . ALA A 1 83 ? -10.173 0.969 24.214 1.00 81.69 83 ALA A O 1
ATOM 677 N N . ASN A 1 84 ? -9.700 2.336 22.492 1.00 81.31 84 ASN A N 1
ATOM 678 C CA . ASN A 1 84 ? -9.912 3.586 23.221 1.00 81.31 84 ASN A CA 1
ATOM 679 C C . ASN A 1 84 ? -11.357 3.706 23.737 1.00 81.31 84 ASN A C 1
ATOM 681 O O . ASN A 1 84 ? -11.575 4.124 24.876 1.00 81.31 84 ASN A O 1
ATOM 685 N N . PHE A 1 85 ? -12.348 3.273 22.949 1.00 86.69 85 PHE A N 1
ATOM 686 C CA . PHE A 1 85 ? -13.744 3.207 23.389 1.00 86.69 85 PHE A CA 1
ATOM 687 C C . PHE A 1 85 ? -13.948 2.194 24.528 1.00 86.69 85 PHE A C 1
ATOM 689 O O . PHE A 1 85 ? -14.558 2.519 25.547 1.00 86.69 85 PHE A O 1
ATOM 696 N N . SER A 1 86 ? -13.401 0.983 24.390 1.00 87.12 86 SER A N 1
ATOM 697 C CA . SER A 1 86 ? -13.503 -0.072 25.404 1.00 87.12 86 SER A CA 1
ATOM 698 C C . SER A 1 86 ? -12.830 0.322 26.722 1.00 87.12 86 SER A C 1
ATOM 700 O O . SER A 1 86 ? -13.372 0.061 27.798 1.00 87.12 86 SER A O 1
ATOM 702 N N . LEU A 1 87 ? -11.664 0.969 26.657 1.00 86.75 87 LEU A N 1
ATOM 703 C CA . LEU A 1 87 ? -10.942 1.457 27.831 1.00 86.75 87 LEU A CA 1
ATOM 704 C C . LEU A 1 87 ? -11.751 2.539 28.562 1.00 86.75 87 LEU A C 1
ATOM 706 O O . LEU A 1 87 ? -11.908 2.477 29.782 1.00 86.75 87 LEU A O 1
ATOM 710 N N . GLY A 1 88 ? -12.323 3.487 27.812 1.00 89.06 88 GLY A N 1
ATOM 711 C CA . GLY A 1 88 ? -13.181 4.537 28.359 1.00 89.06 88 GLY A CA 1
ATOM 712 C C . GLY A 1 88 ? -14.442 3.983 29.027 1.00 89.06 88 GLY A C 1
ATOM 713 O O . GLY A 1 88 ? -14.764 4.376 30.149 1.00 89.06 88 GLY A O 1
ATOM 714 N N . PHE A 1 89 ? -15.119 3.024 28.386 1.00 91.31 89 PHE A N 1
ATOM 715 C CA . PHE A 1 89 ? -16.294 2.362 28.958 1.00 91.31 89 PHE A CA 1
ATOM 716 C C . PHE A 1 89 ? -15.953 1.608 30.251 1.00 91.31 89 PHE A C 1
ATOM 718 O O . PHE A 1 89 ? -16.650 1.754 31.254 1.00 91.31 89 PHE A O 1
ATOM 725 N N . SER A 1 90 ? -14.843 0.864 30.263 1.00 90.50 90 SER A N 1
ATOM 726 C CA . SER A 1 90 ? -14.362 0.153 31.454 1.00 90.50 90 SER A CA 1
ATOM 727 C C . SER A 1 90 ? -14.076 1.109 32.620 1.00 90.50 90 SER A C 1
ATOM 729 O O . SER A 1 90 ? -14.545 0.897 33.741 1.00 90.50 90 SER A O 1
ATOM 731 N N . MET A 1 91 ? -13.381 2.220 32.351 1.00 90.75 91 MET A N 1
ATOM 732 C CA . MET A 1 91 ? -13.074 3.227 33.369 1.00 90.75 91 MET A CA 1
ATOM 733 C C . MET A 1 91 ? -14.339 3.910 33.909 1.00 90.75 91 MET A C 1
ATOM 735 O O . MET A 1 91 ? -14.455 4.128 35.115 1.00 90.75 91 MET A O 1
ATOM 739 N N . PHE A 1 92 ? -15.321 4.185 33.044 1.00 92.56 92 PHE A N 1
ATOM 740 C CA . PHE A 1 92 ? -16.613 4.738 33.451 1.00 92.56 92 PHE A CA 1
ATOM 741 C C . PHE A 1 92 ? -17.378 3.798 34.393 1.00 92.56 92 PHE A C 1
ATOM 743 O O . PHE A 1 92 ? -17.880 4.241 35.425 1.00 92.56 92 PHE A O 1
ATOM 750 N N . VAL A 1 93 ? -17.427 2.497 34.086 1.00 93.69 93 VAL A N 1
ATOM 751 C CA . VAL A 1 93 ? -18.108 1.499 34.929 1.00 93.69 93 VAL A CA 1
ATOM 752 C C . VAL A 1 93 ? -17.467 1.407 36.317 1.00 93.69 93 VAL A C 1
ATOM 754 O O . VAL A 1 93 ? -18.184 1.337 37.317 1.00 93.69 93 VAL A O 1
ATOM 757 N N . LEU A 1 94 ? -16.134 1.452 36.405 1.00 92.44 94 LEU A N 1
ATOM 758 C CA . LEU A 1 94 ? -15.424 1.446 37.689 1.00 92.44 94 LEU A CA 1
ATOM 759 C C . LEU A 1 94 ? -15.758 2.683 38.532 1.00 92.44 94 LEU A C 1
ATOM 761 O O . LEU A 1 94 ? -16.091 2.548 39.710 1.00 92.44 94 LEU A O 1
ATOM 765 N N . LEU A 1 95 ? -15.728 3.873 37.926 1.00 91.19 95 LEU A N 1
ATOM 766 C CA . LEU A 1 95 ? -16.082 5.120 38.608 1.00 91.19 95 LEU A CA 1
ATOM 767 C C . LEU A 1 95 ? -17.543 5.125 39.064 1.00 91.19 95 LEU A C 1
ATOM 769 O O . LEU A 1 95 ? -17.826 5.511 40.197 1.00 91.19 95 LEU A O 1
ATOM 773 N N . PHE A 1 96 ? -18.462 4.648 38.222 1.00 92.12 96 PHE A N 1
ATOM 774 C CA . PHE A 1 96 ? -19.872 4.518 38.577 1.00 92.12 96 PHE A CA 1
ATOM 775 C C . PHE A 1 96 ? -20.065 3.574 39.766 1.00 92.12 96 PHE A C 1
ATOM 777 O O . PHE A 1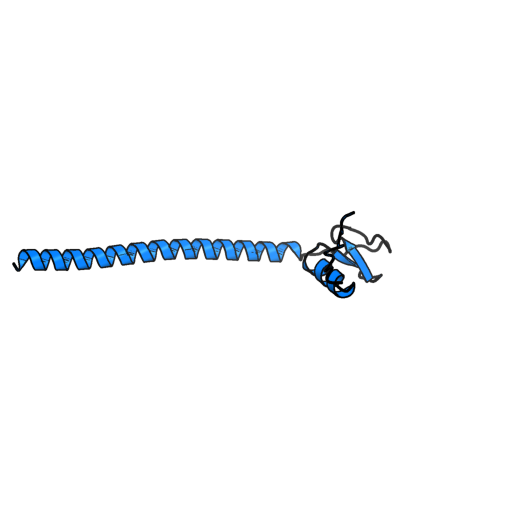 96 ? -20.785 3.904 40.705 1.00 92.12 96 PHE A O 1
ATOM 784 N N . LYS A 1 97 ? -19.380 2.425 39.773 1.00 92.12 97 LYS A N 1
ATOM 785 C CA . LYS A 1 97 ? -19.464 1.471 40.881 1.00 92.12 97 LYS A CA 1
ATOM 786 C C . LYS A 1 97 ? -18.952 2.075 42.193 1.00 92.12 97 LYS A C 1
ATOM 788 O O . LYS A 1 97 ? -19.606 1.922 43.221 1.00 92.12 97 LYS A O 1
ATOM 793 N N . ILE A 1 98 ? -17.831 2.801 42.150 1.00 92.69 98 ILE A N 1
ATOM 794 C CA . ILE A 1 98 ? -17.292 3.526 43.311 1.00 92.69 98 ILE A CA 1
ATOM 795 C C . ILE A 1 98 ? -18.286 4.590 43.787 1.00 92.69 98 ILE A C 1
ATOM 797 O O . ILE A 1 98 ? -18.550 4.680 44.981 1.00 92.69 98 ILE A O 1
ATOM 801 N N . PHE A 1 99 ? -18.867 5.369 42.872 1.00 93.56 99 PHE A N 1
ATOM 802 C CA . PHE A 1 99 ? -19.853 6.398 43.199 1.00 93.56 99 PHE A CA 1
ATOM 803 C C . PHE A 1 99 ? -21.094 5.805 43.877 1.00 93.56 99 PHE A C 1
ATOM 805 O O . PHE A 1 99 ? -21.516 6.299 44.917 1.00 93.56 99 PHE A O 1
ATOM 812 N N . VAL A 1 100 ? -21.641 4.716 43.333 1.00 92.62 100 VAL A N 1
ATOM 813 C CA . VAL A 1 100 ? -22.782 4.003 43.923 1.00 92.62 100 VAL A CA 1
ATOM 814 C C . VAL A 1 100 ? -22.433 3.467 45.310 1.00 92.62 100 VAL A C 1
ATOM 816 O O . VAL A 1 100 ? -23.199 3.680 46.245 1.00 92.62 100 VAL A O 1
ATOM 819 N N . GLU A 1 101 ? -21.268 2.836 45.488 1.00 91.25 101 GLU A N 1
ATOM 820 C CA . GLU A 1 101 ? -20.828 2.395 46.818 1.00 91.25 101 GLU A CA 1
ATOM 821 C C . GLU A 1 101 ? -20.674 3.558 47.802 1.00 91.25 101 GLU A C 1
ATOM 823 O O . GLU A 1 101 ? -21.032 3.412 48.967 1.00 91.25 101 GLU A O 1
ATOM 828 N N . LEU A 1 102 ? -20.173 4.708 47.350 1.00 89.38 102 LEU A N 1
ATOM 829 C CA . LEU A 1 102 ? -19.963 5.892 48.180 1.00 89.38 102 LEU A CA 1
ATOM 830 C C . LEU A 1 102 ? -21.279 6.574 48.576 1.00 89.38 102 LEU A C 1
ATOM 832 O O . LEU A 1 102 ? -21.377 7.119 49.670 1.00 89.38 102 LEU A O 1
ATOM 836 N N . VAL A 1 103 ? -22.285 6.538 47.700 1.00 89.31 103 VAL A N 1
ATOM 837 C CA . VAL A 1 103 ? -23.634 7.051 47.974 1.00 89.31 103 VAL A CA 1
ATOM 838 C C . VAL A 1 103 ? -24.417 6.103 48.882 1.00 89.31 103 VAL A C 1
ATOM 840 O O . VAL A 1 103 ? -25.151 6.579 49.735 1.00 89.31 103 VAL A O 1
ATOM 843 N N . ILE A 1 104 ? -24.257 4.784 48.730 1.00 84.56 104 ILE A N 1
ATOM 844 C CA . ILE A 1 104 ? -24.955 3.779 49.553 1.00 84.56 104 ILE A CA 1
ATOM 845 C C . ILE A 1 104 ? -24.317 3.623 50.943 1.00 84.56 104 ILE A C 1
ATOM 847 O O . ILE A 1 104 ? -25.024 3.353 51.908 1.00 84.56 104 ILE A O 1
ATOM 851 N N . LYS A 1 105 ? -22.988 3.751 51.066 1.00 74.56 105 LYS A N 1
ATOM 852 C CA . LYS A 1 105 ? -22.278 3.690 52.363 1.00 74.56 105 LYS A CA 1
ATOM 853 C C . LYS A 1 105 ? -22.321 5.006 53.150 1.00 74.56 105 LYS A C 1
ATOM 855 O O . LYS A 1 105 ? -21.713 5.072 54.219 1.00 74.56 105 LYS A O 1
ATOM 860 N N . LYS A 1 106 ? -22.983 6.035 52.626 1.00 56.88 106 LYS A N 1
ATOM 861 C CA . LYS A 1 106 ? -23.238 7.297 53.318 1.00 56.88 106 LYS A CA 1
ATOM 862 C C . LYS A 1 106 ? -24.638 7.287 53.914 1.00 56.88 106 LYS A C 1
ATOM 864 O O . LYS A 1 106 ? -24.771 7.826 55.032 1.00 56.88 106 LYS A O 1
#